Protein AF-H9F537-F1 (afdb_monomer_lite)

Sequence (121 aa):
NCMVAVGHGSDLRKVEGTHHVNVNPNFSIYYNVSRDPVVINKVFKDWKPGGVISCRNCGEIWGLQMIYKSVKLPALKVRSMLLETPQGRIQAKKWSRVPFSVPDFDFLQHCAQNLSDLSLD

pLDDT: mean 94.11, std 8.56, range [47.84, 98.62]

Secondary structure (DSSP, 8-state):
--------GGGEEEETTTEEEE--GGGGGGEEEEEEEPP-SS--SSEEEEEEEEETTT--EEEEEEEETTEEEEEE-GGG--EEETTEEE--SSGGGSSS--PBP-HHHHHHHHHHTTT--

Structure (mmCIF, N/CA/C/O backbone):
data_AF-H9F537-F1
#
_entry.id   AF-H9F537-F1
#
loop_
_atom_site.group_PDB
_atom_site.id
_atom_site.type_symbol
_atom_site.label_atom_id
_atom_site.label_alt_id
_atom_site.label_comp_id
_atom_site.label_asym_id
_atom_site.label_entity_id
_atom_site.label_seq_id
_atom_site.pdbx_PDB_ins_code
_atom_site.Cartn_x
_atom_site.Cartn_y
_atom_site.Cartn_z
_atom_site.occupancy
_atom_site.B_iso_or_equiv
_atom_site.auth_seq_id
_atom_site.auth_comp_id
_atom_site.auth_asym_id
_atom_site.auth_atom_id
_atom_site.pdbx_PDB_model_num
ATOM 1 N N . ASN A 1 1 ? -16.446 -4.198 1.255 1.00 79.50 1 ASN A N 1
ATOM 2 C CA . ASN A 1 1 ? -17.014 -5.546 1.068 1.00 79.50 1 ASN A CA 1
ATOM 3 C C . ASN A 1 1 ? -16.963 -6.389 2.338 1.00 79.50 1 ASN A C 1
ATOM 5 O O . ASN A 1 1 ? -17.924 -6.289 3.077 1.00 79.50 1 ASN A O 1
ATOM 9 N N . CYS A 1 2 ? -15.910 -7.139 2.689 1.00 95.69 2 CYS A N 1
ATOM 10 C CA . CYS A 1 2 ? -15.995 -8.061 3.847 1.00 95.69 2 CYS A CA 1
ATOM 11 C C . CYS A 1 2 ? -15.638 -7.488 5.233 1.00 95.69 2 CYS A C 1
ATOM 13 O O . CYS A 1 2 ? -15.789 -8.199 6.216 1.00 95.69 2 CYS A O 1
ATOM 15 N N . MET A 1 3 ? -15.136 -6.249 5.323 1.00 95.31 3 MET A N 1
ATOM 16 C CA . MET A 1 3 ? -14.808 -5.543 6.584 1.00 95.31 3 MET A CA 1
ATOM 17 C C . MET A 1 3 ? -13.824 -6.253 7.537 1.00 95.31 3 MET A C 1
ATOM 19 O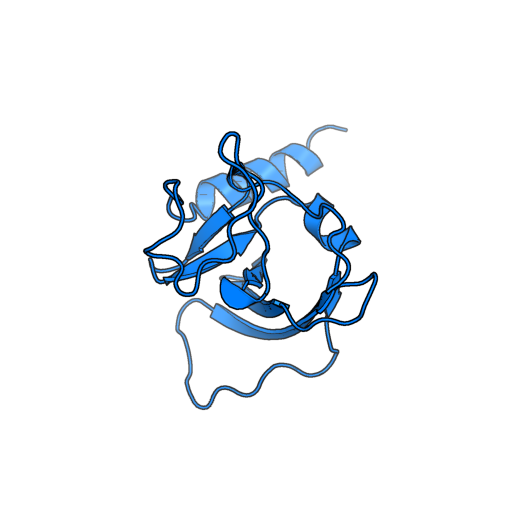 O . MET A 1 3 ? -13.642 -5.812 8.665 1.00 95.31 3 MET A O 1
ATOM 23 N N . VAL A 1 4 ? -13.157 -7.313 7.080 1.00 96.75 4 VAL A N 1
ATOM 24 C CA . VAL A 1 4 ? -12.066 -7.963 7.814 1.00 96.75 4 VAL A CA 1
ATOM 25 C C . VAL A 1 4 ? -10.906 -6.978 7.950 1.00 96.75 4 VAL A C 1
ATOM 27 O O . VAL A 1 4 ? -10.541 -6.317 6.974 1.00 96.75 4 VAL A O 1
ATOM 30 N N . ALA A 1 5 ? -10.333 -6.881 9.150 1.00 97.50 5 ALA A N 1
ATOM 31 C CA . ALA A 1 5 ? -9.130 -6.097 9.392 1.00 97.50 5 ALA A CA 1
ATOM 32 C C . ALA A 1 5 ? -7.930 -6.769 8.712 1.00 97.50 5 ALA A C 1
ATOM 34 O O . ALA A 1 5 ? -7.690 -7.959 8.899 1.00 97.50 5 ALA A O 1
ATOM 35 N N . VAL A 1 6 ? -7.200 -6.011 7.894 1.00 97.56 6 VAL A N 1
ATOM 36 C CA . VAL A 1 6 ? -6.128 -6.549 7.033 1.00 97.56 6 VAL A CA 1
ATOM 37 C C . VAL A 1 6 ? -4.774 -5.884 7.272 1.00 97.56 6 VAL A C 1
ATOM 39 O O . VAL A 1 6 ? -3.787 -6.289 6.677 1.00 97.56 6 VAL A O 1
ATOM 42 N N . GLY A 1 7 ? -4.701 -4.863 8.126 1.00 96.81 7 GLY A N 1
ATOM 43 C CA . GLY A 1 7 ? -3.454 -4.173 8.451 1.00 96.81 7 GLY A CA 1
ATOM 44 C C . GLY A 1 7 ? -3.690 -2.823 9.121 1.00 96.81 7 GLY A C 1
ATOM 45 O O . GLY A 1 7 ? -4.831 -2.457 9.411 1.00 96.81 7 GLY A O 1
ATOM 46 N N . HIS A 1 8 ? -2.608 -2.074 9.329 1.00 97.69 8 HIS A N 1
ATOM 47 C CA . HIS A 1 8 ? -2.636 -0.784 10.017 1.00 97.69 8 HIS A CA 1
ATOM 48 C C . HIS A 1 8 ? -2.247 0.375 9.095 1.00 97.69 8 HIS A C 1
ATOM 50 O O . HIS A 1 8 ? -1.457 0.226 8.165 1.00 97.69 8 HIS A O 1
ATOM 56 N N . GLY A 1 9 ? -2.763 1.575 9.385 1.00 97.12 9 GLY A N 1
ATOM 57 C CA . GLY A 1 9 ? -2.360 2.796 8.677 1.00 97.12 9 GLY A CA 1
ATOM 58 C C . GLY A 1 9 ? -0.871 3.131 8.845 1.00 97.12 9 GLY A C 1
ATOM 59 O O . GLY A 1 9 ? -0.273 3.711 7.944 1.00 97.12 9 GLY A O 1
ATOM 60 N N . SER A 1 10 ? -0.257 2.705 9.955 1.00 97.50 10 SER A N 1
ATOM 61 C CA . SER A 1 10 ? 1.182 2.835 10.236 1.00 97.50 10 SER A CA 1
ATOM 62 C C . SER A 1 10 ? 2.074 2.053 9.273 1.00 97.50 10 SER A C 1
ATOM 64 O O . SER A 1 10 ? 3.246 2.397 9.117 1.00 97.50 10 SER A O 1
ATOM 66 N N . ASP A 1 11 ? 1.525 1.039 8.603 1.00 97.94 11 ASP A N 1
ATOM 67 C CA . ASP A 1 11 ? 2.248 0.199 7.644 1.00 97.94 11 ASP A CA 1
ATOM 68 C C . ASP A 1 11 ? 2.255 0.815 6.239 1.00 97.94 11 ASP A C 1
ATOM 70 O O . ASP A 1 11 ? 2.876 0.285 5.317 1.00 97.94 11 ASP A O 1
ATOM 74 N N . LEU A 1 12 ? 1.548 1.933 6.044 1.00 98.19 12 LEU A N 1
ATOM 75 C CA . LEU A 1 12 ? 1.473 2.602 4.755 1.00 98.19 12 LEU A CA 1
ATOM 76 C C . LEU A 1 12 ? 2.692 3.492 4.518 1.00 98.19 12 LEU A C 1
ATOM 78 O O . LEU A 1 12 ? 3.149 4.217 5.404 1.00 98.19 12 LEU A O 1
ATOM 82 N N . ARG A 1 13 ? 3.187 3.481 3.283 1.00 98.31 13 ARG A N 1
ATOM 83 C CA . ARG A 1 13 ? 4.218 4.393 2.781 1.00 98.31 13 ARG A CA 1
ATOM 84 C C . ARG A 1 13 ? 3.818 4.951 1.421 1.00 98.31 13 ARG A C 1
ATOM 86 O O . ARG A 1 13 ? 3.025 4.337 0.707 1.00 98.31 13 ARG A O 1
ATOM 93 N N . LYS A 1 14 ? 4.372 6.105 1.049 1.00 97.94 14 LYS A N 1
ATOM 94 C CA . LYS A 1 14 ? 4.204 6.700 -0.285 1.00 97.94 14 LYS A CA 1
ATOM 95 C C . LYS A 1 14 ? 5.447 6.468 -1.134 1.00 97.94 14 LYS A C 1
ATOM 97 O O . LYS A 1 14 ? 6.528 6.934 -0.795 1.00 97.94 14 LYS A O 1
ATOM 102 N N . VAL A 1 15 ? 5.286 5.807 -2.272 1.00 96.81 15 VAL A N 1
ATOM 103 C CA . VAL A 1 15 ? 6.306 5.752 -3.325 1.00 96.81 15 VAL A CA 1
ATOM 104 C C . VAL A 1 15 ? 6.070 6.923 -4.280 1.00 96.81 15 VAL A C 1
ATOM 106 O O . VAL A 1 15 ? 4.937 7.151 -4.720 1.00 96.81 15 VAL A O 1
ATOM 109 N N . GLU A 1 16 ? 7.128 7.690 -4.562 1.00 91.62 16 GLU A N 1
ATOM 110 C CA . GLU A 1 16 ? 7.099 8.871 -5.449 1.00 91.62 16 GLU A CA 1
ATOM 111 C C . GLU A 1 16 ? 5.995 9.887 -5.068 1.00 91.62 16 GLU A C 1
ATOM 113 O O . GLU A 1 16 ? 5.327 10.474 -5.922 1.00 91.62 16 GLU A O 1
ATOM 118 N N . GLY A 1 17 ? 5.717 10.034 -3.765 1.00 89.69 17 GLY A N 1
ATOM 119 C CA . GLY A 1 17 ? 4.702 10.949 -3.222 1.00 89.69 17 GLY A CA 1
ATOM 120 C C . GLY A 1 17 ? 3.244 10.627 -3.591 1.00 89.69 17 GLY A C 1
ATOM 121 O O . GLY A 1 17 ? 2.333 11.320 -3.138 1.00 89.69 17 GLY A O 1
ATOM 122 N N . THR A 1 18 ? 2.998 9.577 -4.381 1.00 90.94 18 THR A N 1
ATOM 123 C CA . THR A 1 18 ? 1.696 9.332 -5.023 1.00 90.94 18 THR A CA 1
ATOM 124 C C . THR A 1 18 ? 1.140 7.949 -4.696 1.00 90.94 18 THR A C 1
ATOM 126 O O . THR A 1 18 ? -0.031 7.804 -4.324 1.00 90.94 18 THR A O 1
ATOM 129 N N . HIS A 1 19 ? 1.965 6.912 -4.824 1.00 96.12 19 HIS A N 1
ATOM 130 C CA . HIS A 1 19 ? 1.523 5.528 -4.713 1.00 96.12 19 HIS A CA 1
ATOM 131 C C . HIS A 1 19 ? 1.557 5.078 -3.258 1.00 96.12 19 HIS A C 1
ATOM 133 O O . HIS A 1 19 ? 2.621 4.986 -2.660 1.00 96.12 19 HIS A O 1
ATOM 139 N N . HIS A 1 20 ? 0.390 4.799 -2.684 1.00 98.38 20 HIS A N 1
ATOM 140 C CA . HIS A 1 20 ? 0.291 4.342 -1.302 1.00 98.38 20 HIS A CA 1
ATOM 141 C C . HIS A 1 20 ? 0.406 2.824 -1.267 1.00 98.38 20 HIS A C 1
ATOM 143 O O . HIS A 1 20 ? -0.434 2.123 -1.838 1.00 98.38 20 HIS A O 1
ATOM 149 N N . VAL A 1 21 ? 1.456 2.336 -0.620 1.00 98.38 21 VAL A N 1
ATOM 150 C CA . VAL A 1 21 ? 1.796 0.917 -0.520 1.00 98.38 21 VAL A CA 1
ATOM 151 C C . VAL A 1 21 ? 1.790 0.471 0.934 1.00 98.38 21 VAL A C 1
ATOM 153 O O . VAL A 1 21 ? 2.078 1.278 1.814 1.00 98.38 21 VAL A O 1
ATOM 156 N N . ASN A 1 22 ? 1.481 -0.798 1.196 1.00 98.25 22 ASN A N 1
ATOM 157 C CA . ASN A 1 22 ? 1.688 -1.400 2.515 1.00 98.25 22 ASN A CA 1
ATOM 158 C C . ASN A 1 22 ? 3.051 -2.115 2.546 1.00 98.25 22 ASN A C 1
ATOM 160 O O . ASN A 1 22 ? 3.330 -2.910 1.652 1.00 98.25 22 ASN A O 1
ATOM 164 N N . VAL A 1 23 ? 3.900 -1.818 3.535 1.00 97.25 23 VAL A N 1
ATOM 165 C CA . VAL A 1 23 ? 5.268 -2.370 3.638 1.00 97.25 23 VAL A CA 1
ATOM 166 C C . VAL A 1 23 ? 5.413 -3.481 4.679 1.00 97.25 23 VAL A C 1
ATOM 168 O O . VAL A 1 23 ? 6.512 -3.996 4.862 1.00 97.25 23 VAL A O 1
ATOM 171 N N . ASN A 1 24 ? 4.330 -3.855 5.361 1.00 95.94 24 ASN A N 1
ATOM 172 C CA . ASN A 1 24 ? 4.333 -4.940 6.332 1.00 95.94 24 ASN A CA 1
ATOM 173 C C . ASN A 1 24 ? 4.500 -6.290 5.601 1.00 95.94 24 ASN A C 1
ATOM 175 O O . ASN A 1 24 ? 3.657 -6.626 4.760 1.00 95.94 24 ASN A O 1
ATOM 179 N N . PRO A 1 25 ? 5.539 -7.089 5.909 1.00 92.50 25 PRO A N 1
ATOM 180 C CA . PRO A 1 25 ? 5.802 -8.354 5.214 1.00 92.50 25 PRO A CA 1
ATOM 181 C C . PRO A 1 25 ? 4.645 -9.359 5.359 1.00 92.50 25 PRO A C 1
ATOM 183 O O . PRO A 1 25 ? 4.319 -10.097 4.420 1.00 92.50 25 PRO A O 1
ATOM 186 N N . ASN A 1 26 ? 3.936 -9.315 6.490 1.00 95.38 26 ASN A N 1
ATOM 187 C CA . ASN A 1 26 ? 2.795 -10.186 6.765 1.00 95.38 26 ASN A CA 1
ATOM 188 C C . ASN A 1 26 ? 1.530 -9.776 6.006 1.00 95.38 26 ASN A C 1
ATOM 190 O O . ASN A 1 26 ? 0.581 -10.552 5.944 1.00 95.38 26 ASN A O 1
ATOM 194 N N . PHE A 1 27 ? 1.493 -8.599 5.371 1.00 97.69 27 PHE A N 1
ATOM 195 C CA . PHE A 1 27 ? 0.314 -8.150 4.624 1.00 97.69 27 PHE A CA 1
ATOM 196 C C . PHE A 1 27 ? -0.038 -9.093 3.457 1.00 97.69 27 PHE A C 1
ATOM 198 O O . PHE A 1 27 ? -1.196 -9.186 3.047 1.00 97.69 27 PHE A O 1
ATOM 205 N N . SER A 1 28 ? 0.952 -9.837 2.948 1.00 96.88 28 SER A N 1
ATOM 206 C CA . SER A 1 28 ? 0.810 -10.830 1.873 1.00 96.88 28 SER A CA 1
ATOM 207 C C . SER A 1 28 ? -0.221 -11.930 2.148 1.00 96.88 28 SER A C 1
ATOM 209 O O . SER A 1 28 ? -0.798 -12.471 1.204 1.00 96.88 28 SER A O 1
ATOM 211 N N . ILE A 1 29 ? -0.531 -12.227 3.413 1.00 97.88 29 ILE A N 1
ATOM 212 C CA . ILE A 1 29 ? -1.521 -13.255 3.761 1.00 97.88 29 ILE A CA 1
ATOM 213 C C . ILE A 1 29 ? -2.964 -12.821 3.458 1.00 97.88 29 ILE A C 1
ATOM 215 O O . ILE A 1 29 ? -3.838 -13.679 3.326 1.00 97.88 29 ILE A O 1
ATOM 219 N N . TYR A 1 30 ? -3.217 -11.513 3.324 1.00 98.38 30 TYR A N 1
ATOM 220 C CA . TYR A 1 30 ? -4.560 -10.942 3.179 1.00 98.38 30 TYR A CA 1
ATOM 221 C C . TYR A 1 30 ? -5.004 -10.725 1.732 1.00 98.38 30 TYR A C 1
ATOM 223 O O . TYR A 1 30 ? -6.169 -10.384 1.497 1.00 98.38 30 TYR A O 1
ATOM 231 N N . TYR A 1 31 ? -4.117 -10.917 0.755 1.00 98.56 31 TYR A N 1
ATOM 232 C CA . TYR A 1 31 ? -4.436 -10.672 -0.646 1.00 98.56 31 TYR A CA 1
ATOM 233 C C . TYR A 1 31 ? -3.959 -11.772 -1.592 1.00 98.56 31 TYR A C 1
ATOM 235 O O . TYR A 1 31 ? -3.055 -12.553 -1.302 1.00 98.56 31 TYR A O 1
ATOM 243 N N . ASN A 1 32 ? -4.594 -11.812 -2.758 1.00 98.50 32 ASN A N 1
ATOM 244 C CA . ASN A 1 32 ? -4.158 -12.579 -3.914 1.00 98.50 32 ASN A CA 1
ATOM 245 C C . ASN A 1 32 ? -3.632 -11.622 -4.991 1.00 98.50 32 ASN A C 1
ATOM 247 O O . ASN A 1 32 ? -4.068 -10.469 -5.069 1.00 98.50 32 ASN A O 1
ATOM 251 N N . VAL A 1 33 ? -2.719 -12.111 -5.832 1.00 98.50 33 VAL A N 1
ATOM 252 C CA . VAL A 1 33 ? -2.164 -11.376 -6.981 1.00 98.50 33 VAL A CA 1
ATOM 253 C C . VAL A 1 33 ? -2.493 -12.144 -8.256 1.00 98.50 33 VAL A C 1
ATOM 255 O O . VAL A 1 33 ? -2.257 -13.352 -8.310 1.00 98.50 33 VAL A O 1
ATOM 258 N N . SER A 1 34 ? -3.029 -11.474 -9.279 1.00 98.25 34 SER A N 1
ATOM 259 C CA . SER A 1 34 ? -3.208 -12.104 -10.594 1.00 98.25 34 SER A CA 1
ATOM 260 C C . SER A 1 34 ? -1.860 -12.480 -11.214 1.00 98.25 34 SER A C 1
ATOM 262 O O . SER A 1 34 ? -0.848 -11.824 -10.973 1.00 98.25 34 SER A O 1
ATOM 264 N N . ARG A 1 35 ? -1.844 -13.532 -12.040 1.00 96.19 35 ARG A N 1
ATOM 265 C CA . ARG A 1 35 ? -0.629 -13.944 -12.763 1.00 96.19 35 ARG A CA 1
ATOM 266 C C . ARG A 1 35 ? -0.216 -12.900 -13.795 1.00 96.19 35 ARG A C 1
ATOM 268 O O . ARG A 1 35 ? 0.962 -12.566 -13.887 1.00 96.19 35 ARG A O 1
ATOM 275 N N . ASP A 1 36 ? -1.195 -12.370 -14.519 1.00 96.56 36 ASP A N 1
ATOM 276 C CA . ASP A 1 36 ? -0.950 -11.398 -15.575 1.00 96.56 36 ASP A CA 1
ATOM 277 C C . ASP A 1 36 ? -0.691 -10.005 -14.987 1.00 96.56 36 ASP A C 1
ATOM 279 O O . ASP A 1 36 ? -1.482 -9.542 -14.149 1.00 96.56 36 ASP A O 1
ATOM 283 N N . PRO A 1 37 ? 0.395 -9.327 -15.405 1.00 95.75 37 PRO A N 1
ATOM 284 C CA . PRO A 1 37 ? 0.655 -7.948 -15.028 1.00 95.75 37 PRO A CA 1
ATOM 285 C C . PRO A 1 37 ? -0.409 -6.990 -15.566 1.00 95.75 37 PRO A C 1
ATOM 287 O O . PRO A 1 37 ? -0.917 -7.150 -16.675 1.00 95.75 37 PRO A O 1
ATOM 290 N N . VAL A 1 38 ? -0.701 -5.937 -14.805 1.00 96.19 38 VAL A N 1
ATOM 291 C CA . VAL A 1 38 ? -1.555 -4.843 -15.272 1.00 96.19 38 VAL A CA 1
ATOM 292 C C . VAL A 1 38 ? -0.861 -4.113 -16.420 1.00 96.19 38 VAL A C 1
ATOM 294 O O . VAL A 1 38 ? 0.259 -3.625 -16.273 1.00 96.19 38 VAL A O 1
ATOM 297 N N . VAL A 1 39 ? -1.547 -3.990 -17.554 1.00 95.19 39 VAL A N 1
ATOM 298 C CA . VAL A 1 39 ? -1.039 -3.238 -18.704 1.00 95.19 39 VAL A CA 1
ATOM 299 C C . VAL A 1 39 ? -1.150 -1.743 -18.419 1.00 95.19 39 VAL A C 1
ATOM 301 O O . VAL A 1 39 ? -2.240 -1.210 -18.208 1.00 95.19 39 VAL A O 1
ATOM 304 N N . ILE A 1 40 ? -0.009 -1.059 -18.427 1.00 93.62 40 ILE A N 1
ATOM 305 C CA . ILE A 1 40 ? 0.074 0.399 -18.381 1.00 93.62 40 ILE A CA 1
ATOM 306 C C . ILE A 1 40 ? 0.914 0.827 -19.580 1.00 93.62 40 ILE A C 1
ATOM 308 O O . ILE A 1 40 ? 2.076 0.443 -19.685 1.00 93.62 40 ILE A O 1
ATOM 312 N N . ASN A 1 41 ? 0.343 1.644 -20.468 1.00 93.31 41 ASN A N 1
ATOM 313 C CA . ASN A 1 41 ? 1.016 2.155 -21.670 1.00 93.31 41 ASN A CA 1
ATOM 314 C C . ASN A 1 41 ? 2.001 3.287 -21.322 1.00 93.31 41 ASN A C 1
ATOM 316 O O . ASN A 1 41 ? 1.903 4.402 -21.831 1.00 93.31 41 ASN A O 1
ATOM 320 N N . LYS A 1 42 ? 2.907 3.019 -20.379 1.00 93.00 42 LYS A N 1
ATOM 321 C CA . LYS A 1 42 ? 3.954 3.923 -19.906 1.00 93.00 42 LYS A CA 1
ATOM 322 C C . LYS A 1 42 ? 5.078 3.109 -19.271 1.00 93.00 42 LYS A C 1
ATOM 324 O O . LYS A 1 42 ? 4.821 2.201 -18.486 1.00 93.00 42 LYS A O 1
ATOM 329 N N . VAL A 1 43 ? 6.317 3.481 -19.573 1.00 90.69 43 VAL A N 1
ATOM 330 C CA . VAL A 1 43 ? 7.502 2.959 -18.883 1.00 90.69 43 VAL A CA 1
ATOM 331 C C . VAL A 1 43 ? 7.800 3.856 -17.687 1.00 90.69 43 VAL A C 1
ATOM 333 O O . VAL A 1 43 ? 7.846 5.081 -17.824 1.00 90.69 43 VAL A O 1
ATOM 336 N N . PHE A 1 44 ? 7.994 3.254 -16.516 1.00 93.25 44 PHE A N 1
ATOM 337 C CA . PHE A 1 44 ? 8.452 3.956 -15.321 1.00 93.25 44 PHE A CA 1
ATOM 338 C C . PHE A 1 44 ? 9.917 3.598 -15.069 1.00 93.25 44 PHE A C 1
ATOM 340 O O . PHE A 1 44 ? 10.343 2.477 -15.339 1.00 93.25 44 PHE A O 1
ATOM 347 N N . LYS A 1 45 ? 10.700 4.569 -14.592 1.00 92.00 45 LYS A N 1
ATOM 348 C CA . LYS A 1 45 ? 12.150 4.414 -14.417 1.00 92.00 45 LYS A CA 1
ATOM 349 C C . LYS A 1 45 ? 12.486 3.419 -13.307 1.00 92.00 45 LYS A C 1
ATOM 351 O O . LYS A 1 45 ? 13.319 2.542 -13.500 1.00 92.00 45 LYS A O 1
ATOM 356 N N . ASP A 1 46 ? 11.833 3.573 -12.159 1.00 93.56 46 ASP A N 1
ATOM 357 C CA . ASP A 1 46 ? 12.192 2.861 -10.931 1.00 93.56 46 ASP A CA 1
ATOM 358 C C . ASP A 1 46 ? 11.242 1.697 -10.600 1.00 93.56 46 ASP A C 1
ATOM 360 O O . ASP A 1 46 ? 11.518 0.915 -9.685 1.00 93.56 46 ASP A O 1
ATOM 364 N N . TRP A 1 47 ? 10.143 1.534 -11.349 1.00 96.06 47 TRP A N 1
ATOM 365 C CA . TRP A 1 47 ? 9.183 0.457 -11.109 1.00 96.06 47 TRP A CA 1
ATOM 366 C C . TRP A 1 47 ? 8.467 -0.061 -12.357 1.00 96.06 47 TRP A C 1
ATOM 368 O O . TRP A 1 47 ? 8.517 0.523 -13.432 1.00 96.06 47 TRP A O 1
ATOM 378 N N . LYS A 1 48 ? 7.775 -1.191 -12.213 1.00 96.81 48 LYS A N 1
ATOM 379 C CA . LYS A 1 48 ? 6.869 -1.738 -13.233 1.00 96.81 48 LYS A CA 1
ATOM 380 C C . LYS A 1 48 ? 5.613 -2.336 -12.594 1.00 96.81 48 LYS A C 1
ATOM 382 O O . LYS A 1 48 ? 5.676 -2.757 -11.432 1.00 96.81 48 LYS A O 1
ATOM 387 N N . PRO A 1 49 ? 4.473 -2.380 -13.304 1.00 97.50 49 PRO A N 1
ATOM 388 C CA . PRO A 1 49 ? 3.280 -3.036 -12.791 1.00 97.50 49 PRO A CA 1
ATOM 389 C C . PRO A 1 49 ? 3.480 -4.557 -12.721 1.00 97.50 49 PRO A C 1
ATOM 391 O O . PRO A 1 49 ? 4.028 -5.177 -13.630 1.00 97.50 49 PRO A O 1
ATOM 394 N N . GLY A 1 50 ? 3.032 -5.147 -11.620 1.00 97.75 50 GLY A N 1
ATOM 395 C CA . GLY A 1 50 ? 2.742 -6.569 -11.468 1.00 97.75 50 GLY A CA 1
ATOM 396 C C . GLY A 1 50 ? 1.239 -6.822 -11.602 1.00 97.75 50 GLY A C 1
ATOM 397 O O . GLY A 1 50 ? 0.524 -6.040 -12.231 1.00 97.75 50 GLY A O 1
ATOM 398 N N . GLY A 1 51 ? 0.753 -7.917 -11.018 1.00 98.31 51 GLY A N 1
ATOM 399 C CA . GLY A 1 51 ? -0.655 -8.306 -11.114 1.00 98.31 51 GLY A CA 1
ATOM 400 C C . GLY A 1 51 ? -1.620 -7.444 -10.297 1.00 98.31 51 GLY A C 1
ATOM 401 O O . GLY A 1 51 ? -1.228 -6.673 -9.418 1.00 98.31 51 GLY A O 1
ATOM 402 N N . VAL A 1 52 ? -2.911 -7.599 -10.576 1.00 98.62 52 VAL A N 1
ATOM 403 C CA . VAL A 1 52 ? -4.015 -7.023 -9.801 1.00 98.62 52 VAL A CA 1
ATOM 404 C C . VAL A 1 52 ? -4.013 -7.622 -8.400 1.00 98.62 52 VAL A C 1
ATOM 406 O O . VAL A 1 52 ? -3.906 -8.837 -8.242 1.00 98.62 52 VAL A O 1
ATOM 409 N N . ILE A 1 53 ? -4.174 -6.771 -7.388 1.00 98.44 53 ILE A N 1
ATOM 410 C CA . ILE A 1 53 ? -4.312 -7.186 -5.991 1.00 98.44 53 ILE A CA 1
ATOM 411 C C . ILE A 1 53 ? -5.784 -7.222 -5.619 1.00 98.44 53 ILE A C 1
ATOM 413 O O . ILE A 1 53 ? -6.507 -6.243 -5.830 1.00 98.44 53 ILE A O 1
ATOM 417 N N . SER A 1 54 ? -6.207 -8.332 -5.024 1.00 98.56 54 SER A N 1
ATOM 418 C CA . SER A 1 54 ? -7.572 -8.536 -4.541 1.00 98.56 54 SER A CA 1
ATOM 419 C C . SER A 1 54 ? -7.591 -9.116 -3.132 1.00 98.56 54 SER A C 1
ATOM 421 O O . SER A 1 54 ? -6.696 -9.868 -2.749 1.00 98.56 54 SER A O 1
ATOM 423 N N . CYS A 1 55 ? -8.618 -8.773 -2.358 1.00 98.50 55 CYS A N 1
ATOM 424 C CA . CYS A 1 55 ? -8.858 -9.333 -1.036 1.00 98.50 55 CYS A CA 1
ATOM 425 C C . CYS A 1 55 ? -8.913 -10.859 -1.109 1.00 98.50 55 CYS A C 1
ATOM 427 O O . CYS A 1 55 ? -9.744 -11.408 -1.832 1.00 98.50 55 CYS A O 1
ATOM 429 N N . ARG A 1 56 ? -8.106 -11.554 -0.304 1.00 98.38 56 ARG A N 1
ATOM 430 C CA . ARG A 1 56 ? -8.144 -13.020 -0.256 1.00 98.38 56 ARG A CA 1
ATOM 431 C C . ARG A 1 56 ? -9.485 -13.557 0.254 1.00 98.38 56 ARG A C 1
ATOM 433 O O . ARG A 1 56 ? -9.903 -14.623 -0.174 1.00 98.38 56 ARG A O 1
ATOM 440 N N . ASN A 1 57 ? -10.166 -12.812 1.127 1.00 98.00 57 ASN A N 1
ATOM 441 C CA . ASN A 1 57 ? -11.414 -13.255 1.748 1.00 98.00 57 ASN A CA 1
ATOM 442 C C . ASN A 1 57 ? -12.652 -13.091 0.846 1.00 98.00 57 ASN A C 1
ATOM 444 O O . ASN A 1 57 ? -13.550 -13.920 0.887 1.00 98.00 57 ASN A O 1
ATOM 448 N N . CYS A 1 58 ? -12.735 -12.016 0.053 1.00 97.75 58 CYS A N 1
ATOM 449 C CA . CYS A 1 58 ? -13.946 -11.711 -0.731 1.00 97.75 58 CYS A CA 1
ATOM 450 C C . CYS A 1 58 ? -13.704 -11.345 -2.200 1.00 97.75 58 CYS A C 1
ATOM 452 O O . CYS A 1 58 ? -14.656 -11.033 -2.907 1.00 97.75 58 CYS A O 1
ATOM 454 N N . GLY A 1 59 ? -12.454 -11.331 -2.663 1.00 98.00 59 GLY A N 1
ATOM 455 C CA . GLY A 1 59 ? -12.111 -11.019 -4.052 1.00 98.00 59 GLY A CA 1
ATOM 456 C C . GLY A 1 59 ? -12.166 -9.535 -4.431 1.00 98.00 59 GLY A C 1
ATOM 457 O O . GLY A 1 59 ? -11.834 -9.199 -5.564 1.00 98.00 59 GLY A O 1
ATOM 458 N N . GLU A 1 60 ? -12.535 -8.632 -3.515 1.00 98.12 60 GLU A N 1
ATOM 459 C CA . GLU A 1 60 ? -12.571 -7.186 -3.785 1.00 98.12 60 GLU A CA 1
ATOM 460 C C . GLU A 1 60 ? -11.228 -6.682 -4.328 1.00 98.12 60 GLU A C 1
ATOM 462 O O . GLU A 1 60 ? -10.190 -6.892 -3.701 1.00 98.12 60 GLU A O 1
ATOM 467 N N . ILE A 1 61 ? -11.240 -5.975 -5.459 1.00 98.38 61 ILE A N 1
ATOM 468 C CA . ILE A 1 61 ? -10.017 -5.442 -6.065 1.00 98.38 61 ILE A CA 1
ATOM 469 C C . ILE A 1 61 ? -9.520 -4.244 -5.255 1.00 98.38 61 ILE A C 1
ATOM 471 O O . ILE A 1 61 ? -10.168 -3.201 -5.176 1.00 98.38 61 ILE A O 1
ATOM 475 N N . TRP A 1 62 ? -8.311 -4.360 -4.715 1.00 98.31 62 TRP A N 1
ATOM 476 C CA . TRP A 1 62 ? -7.689 -3.306 -3.918 1.00 98.31 62 TRP A CA 1
ATOM 477 C C . TRP A 1 62 ? -6.761 -2.410 -4.723 1.00 98.31 62 TRP A C 1
ATOM 479 O O . TRP A 1 62 ? -6.614 -1.227 -4.419 1.00 98.31 62 TRP A O 1
ATOM 489 N N . GLY A 1 63 ? -6.145 -2.938 -5.776 1.00 98.00 63 GLY A N 1
ATOM 490 C CA . GLY A 1 63 ? -5.169 -2.189 -6.552 1.00 98.00 63 GLY A CA 1
ATOM 491 C C . GLY A 1 63 ? -4.296 -3.097 -7.394 1.00 98.00 63 GLY A C 1
ATOM 492 O O . GLY A 1 63 ? -4.806 -3.984 -8.076 1.00 98.00 63 GLY A O 1
ATOM 493 N N . LEU A 1 64 ? -2.991 -2.852 -7.371 1.00 98.00 64 LEU A N 1
ATOM 494 C CA . LEU A 1 64 ? -2.014 -3.602 -8.154 1.00 98.00 64 LEU A CA 1
ATOM 495 C C . LEU A 1 64 ? -0.720 -3.785 -7.370 1.00 98.00 64 LEU A C 1
ATOM 497 O O . LEU A 1 64 ? -0.395 -2.996 -6.486 1.00 98.00 64 LEU A O 1
ATOM 501 N N . GLN A 1 65 ? 0.032 -4.820 -7.712 1.00 98.31 65 GLN A N 1
ATOM 502 C CA . GLN A 1 65 ? 1.386 -5.000 -7.223 1.00 98.31 65 GLN A CA 1
ATOM 503 C C . GLN A 1 65 ? 2.307 -4.043 -7.979 1.00 98.31 65 GLN A C 1
ATOM 505 O O . GLN A 1 65 ? 2.372 -4.071 -9.202 1.00 98.31 65 GLN A O 1
ATOM 510 N N . MET A 1 66 ? 3.016 -3.185 -7.260 1.00 97.94 66 MET A N 1
ATOM 511 C CA . MET A 1 66 ? 4.092 -2.358 -7.790 1.00 97.94 66 MET A CA 1
ATOM 512 C C . MET A 1 66 ? 5.409 -3.101 -7.572 1.00 97.94 66 MET A C 1
ATOM 514 O O . MET A 1 66 ? 5.700 -3.524 -6.460 1.00 97.94 66 MET A O 1
ATOM 518 N N . ILE A 1 67 ? 6.212 -3.267 -8.618 1.00 97.19 67 ILE A N 1
ATOM 519 C CA . ILE A 1 67 ? 7.554 -3.847 -8.505 1.00 97.19 67 ILE A CA 1
ATOM 520 C C . ILE A 1 67 ? 8.549 -2.689 -8.577 1.00 97.19 67 ILE A C 1
ATOM 522 O O . ILE A 1 67 ? 8.908 -2.277 -9.676 1.00 97.19 67 ILE A O 1
ATOM 526 N N . TYR A 1 68 ? 8.945 -2.141 -7.427 1.00 96.94 68 TYR A N 1
ATOM 527 C CA . TYR A 1 68 ? 9.845 -0.989 -7.299 1.00 96.94 68 TYR A CA 1
ATOM 528 C C . TYR A 1 68 ? 11.259 -1.468 -6.970 1.00 96.94 68 TYR A C 1
ATOM 530 O O . TYR A 1 68 ? 11.470 -2.061 -5.916 1.00 96.94 68 TYR A O 1
ATOM 538 N N . LYS A 1 69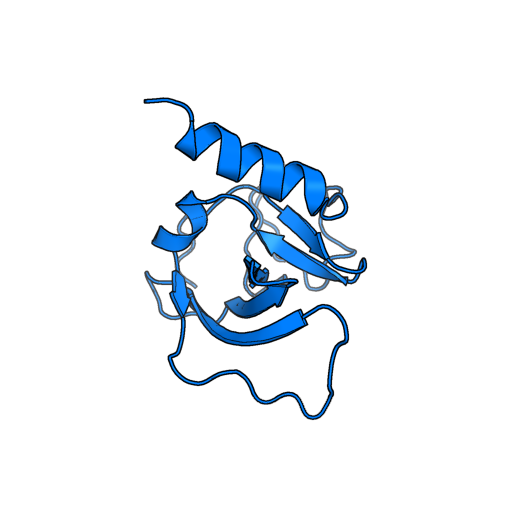 ? 12.223 -1.256 -7.876 1.00 94.38 69 LYS A N 1
ATOM 539 C CA . LYS A 1 69 ? 13.620 -1.719 -7.720 1.00 94.38 69 LYS A CA 1
ATOM 540 C C . LYS A 1 69 ? 13.725 -3.175 -7.225 1.00 94.38 69 LYS A C 1
ATOM 542 O O . LYS A 1 69 ? 14.426 -3.473 -6.266 1.00 94.38 69 LYS A O 1
ATOM 547 N N . SER A 1 70 ? 12.973 -4.070 -7.870 1.00 91.94 70 SER A N 1
ATOM 548 C CA . SER A 1 70 ? 12.844 -5.506 -7.543 1.00 91.94 70 SER A CA 1
ATOM 549 C C . SER A 1 70 ? 12.076 -5.857 -6.259 1.00 91.94 70 SER A C 1
ATOM 551 O O . SER A 1 70 ? 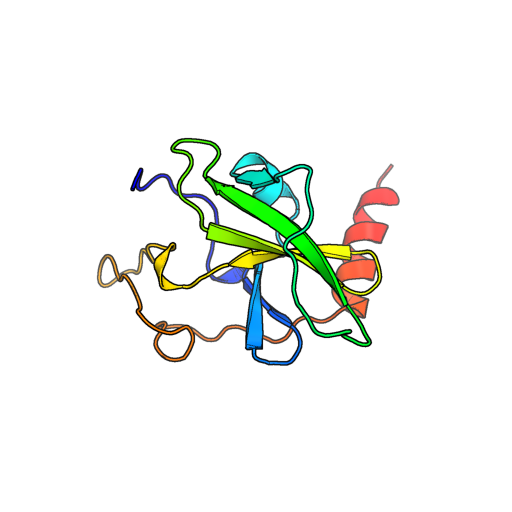11.796 -7.034 -6.037 1.00 91.94 70 SER A O 1
ATOM 553 N N . VAL A 1 71 ? 11.638 -4.877 -5.467 1.00 94.75 71 VAL A N 1
ATOM 554 C CA . VAL A 1 71 ? 10.772 -5.089 -4.299 1.00 94.75 71 VAL A CA 1
ATOM 555 C C . VAL A 1 71 ? 9.306 -5.075 -4.727 1.00 94.75 71 VAL A C 1
ATOM 557 O O . VAL A 1 71 ? 8.856 -4.178 -5.442 1.00 94.75 71 VAL A O 1
ATOM 560 N N . LYS A 1 72 ? 8.541 -6.079 -4.291 1.00 96.44 72 LYS A N 1
ATOM 561 C CA . LYS A 1 72 ? 7.104 -6.198 -4.572 1.00 96.44 72 LYS A CA 1
ATOM 562 C C . LYS A 1 72 ? 6.305 -5.496 -3.478 1.00 96.44 72 LYS A C 1
ATOM 564 O O . LYS A 1 72 ? 6.227 -5.986 -2.359 1.00 96.44 72 LYS A O 1
ATOM 569 N N . LEU A 1 73 ? 5.676 -4.383 -3.828 1.00 97.81 73 LEU A N 1
ATOM 570 C CA . LEU A 1 73 ? 4.906 -3.541 -2.924 1.00 97.81 73 LEU A CA 1
ATOM 571 C C . LEU A 1 73 ? 3.423 -3.536 -3.331 1.00 97.81 73 LEU A C 1
ATOM 573 O O . LEU A 1 73 ? 3.097 -3.216 -4.476 1.00 97.81 73 LEU A O 1
ATOM 577 N N . PRO A 1 74 ? 2.492 -3.882 -2.433 1.00 98.19 74 PRO A N 1
ATOM 578 C CA . PRO A 1 74 ? 1.066 -3.831 -2.717 1.00 98.19 74 PRO A CA 1
ATOM 579 C C . PRO A 1 74 ? 0.563 -2.382 -2.733 1.00 98.19 74 PRO A C 1
ATOM 581 O O . PRO A 1 74 ? 0.417 -1.769 -1.678 1.00 98.19 74 PRO A O 1
ATOM 584 N N . ALA A 1 75 ? 0.279 -1.831 -3.919 1.00 98.19 75 ALA A N 1
ATOM 585 C CA . ALA A 1 75 ? -0.244 -0.475 -4.081 1.00 98.19 75 ALA A CA 1
ATOM 586 C C . ALA A 1 75 ? -1.776 -0.460 -3.988 1.00 98.19 75 ALA A C 1
ATOM 588 O O . ALA A 1 75 ? -2.472 -1.103 -4.780 1.00 98.19 75 ALA A O 1
ATOM 589 N N . LEU A 1 76 ? -2.305 0.302 -3.030 1.00 98.31 76 LEU A N 1
ATOM 590 C CA . LEU A 1 76 ? -3.707 0.261 -2.621 1.00 98.31 76 LEU A CA 1
ATOM 591 C C . LEU A 1 76 ? -4.481 1.498 -3.094 1.00 98.31 76 LEU A C 1
ATOM 593 O O . LEU A 1 76 ? -4.042 2.647 -2.981 1.00 98.31 76 LEU A O 1
ATOM 597 N N . LYS A 1 77 ? -5.702 1.277 -3.581 1.00 97.50 77 LYS A N 1
ATOM 598 C CA . LYS A 1 77 ? -6.676 2.336 -3.854 1.00 97.50 77 LYS A CA 1
ATOM 599 C C . LYS A 1 77 ? -7.403 2.670 -2.559 1.00 97.50 77 LYS A C 1
ATOM 601 O O . LYS A 1 77 ? -8.114 1.827 -2.022 1.00 97.50 77 LYS A O 1
ATOM 606 N N . VAL A 1 78 ? -7.345 3.926 -2.122 1.00 97.25 78 VAL A N 1
ATOM 607 C CA . VAL A 1 78 ? -8.039 4.389 -0.903 1.00 97.25 78 VAL A CA 1
ATOM 608 C C . VAL A 1 78 ? -9.522 3.999 -0.848 1.00 97.25 78 VAL A C 1
ATOM 610 O O . VAL A 1 78 ? -10.018 3.618 0.200 1.00 97.25 78 VAL A O 1
ATOM 613 N N . ARG A 1 79 ? -10.226 4.016 -1.990 1.00 96.75 79 ARG A N 1
ATOM 614 C CA . ARG A 1 79 ? -11.665 3.702 -2.063 1.00 96.75 79 ARG A CA 1
ATOM 615 C C . ARG A 1 79 ? -11.995 2.246 -1.738 1.00 96.75 79 ARG A C 1
ATOM 617 O O . ARG A 1 79 ? -13.140 1.963 -1.399 1.00 96.75 79 ARG A O 1
ATOM 624 N N . SER A 1 80 ? -11.013 1.359 -1.880 1.00 96.56 80 SER A N 1
ATOM 625 C CA . SER A 1 80 ? -11.135 -0.063 -1.553 1.00 96.56 80 SER A CA 1
ATOM 626 C C . SER A 1 80 ? -10.850 -0.356 -0.076 1.00 96.56 80 SER A C 1
ATOM 628 O O . SER A 1 80 ? -11.098 -1.467 0.384 1.00 96.56 80 SER A O 1
ATOM 630 N N . MET A 1 81 ? -10.352 0.640 0.664 1.00 96.62 81 MET A N 1
ATOM 631 C CA . MET A 1 81 ? -9.989 0.529 2.071 1.00 96.62 81 MET A CA 1
ATOM 632 C C . MET A 1 81 ? -11.064 1.169 2.950 1.00 96.62 81 MET A C 1
ATOM 634 O O . MET A 1 81 ? -11.592 2.239 2.639 1.00 96.62 81 MET A O 1
ATOM 638 N N . LEU A 1 82 ? -11.356 0.51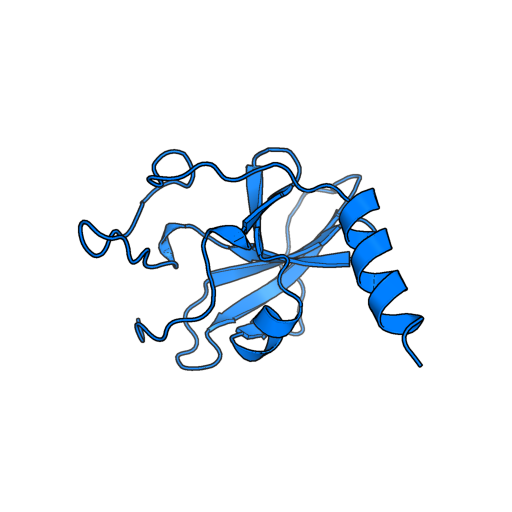7 4.072 1.00 97.56 82 LEU A N 1
ATOM 639 C CA . LEU A 1 82 ? -12.154 1.075 5.155 1.00 97.56 82 LEU A CA 1
ATOM 640 C C . LEU A 1 82 ? -11.206 1.416 6.302 1.00 97.56 82 LEU A C 1
ATOM 642 O O . LEU A 1 82 ? -10.473 0.548 6.765 1.00 97.56 82 LEU A O 1
ATOM 646 N N . LEU A 1 83 ? -11.196 2.675 6.728 1.00 97.31 83 LEU A N 1
ATOM 647 C CA . LEU A 1 83 ? -10.344 3.144 7.814 1.00 97.31 83 LEU A CA 1
ATOM 648 C C . LEU A 1 83 ? -11.144 3.101 9.110 1.00 97.31 83 LEU A C 1
ATOM 650 O O . LEU A 1 83 ? -12.182 3.750 9.206 1.00 97.31 83 LEU A O 1
ATOM 654 N N . GLU A 1 84 ? -10.670 2.351 10.094 1.00 97.50 84 GLU A N 1
ATOM 655 C CA . GLU A 1 84 ? -11.231 2.358 11.443 1.00 97.50 84 GLU A CA 1
ATOM 656 C C . GLU A 1 84 ? -10.408 3.315 12.308 1.00 97.50 84 GLU A C 1
ATOM 658 O O . GLU A 1 84 ? -9.198 3.144 12.456 1.00 97.50 84 GLU A O 1
ATOM 663 N N . THR A 1 85 ? -11.046 4.373 12.812 1.00 96.25 85 THR A N 1
ATOM 664 C CA . THR A 1 85 ? -10.416 5.386 13.669 1.00 96.25 85 THR A CA 1
ATOM 665 C C . THR A 1 85 ? -11.145 5.466 15.011 1.00 96.25 85 THR A C 1
ATOM 667 O O . THR A 1 85 ? -12.273 4.978 15.128 1.00 96.25 85 THR A O 1
ATOM 670 N N . PRO A 1 86 ? -10.565 6.129 16.030 1.00 96.88 86 PRO A N 1
ATOM 671 C CA . PRO A 1 86 ? -11.263 6.360 17.296 1.00 96.88 86 PRO A CA 1
ATOM 672 C C . PRO A 1 86 ? -12.587 7.132 17.151 1.00 96.88 86 PRO A C 1
ATOM 674 O O . PRO A 1 86 ? -13.439 7.059 18.027 1.00 96.88 86 PRO A O 1
ATOM 677 N N . GLN A 1 87 ? -12.770 7.871 16.051 1.00 95.19 87 GLN A N 1
ATOM 678 C CA . GLN A 1 87 ? -13.983 8.638 15.742 1.00 95.19 87 GLN A CA 1
ATOM 679 C C . GLN A 1 87 ? -14.990 7.847 14.888 1.00 95.19 87 GLN A C 1
ATOM 681 O O . GLN A 1 87 ? -16.017 8.391 14.487 1.00 95.19 87 GLN A O 1
ATOM 686 N N . GLY A 1 88 ? -14.701 6.578 14.595 1.00 96.12 88 GLY A N 1
ATOM 687 C CA . GLY A 1 88 ? -15.541 5.699 13.792 1.00 96.12 88 GLY A CA 1
ATOM 688 C C . GLY A 1 88 ? -14.909 5.309 12.458 1.00 96.12 88 GLY A C 1
ATOM 689 O O . GLY A 1 88 ? -13.714 5.468 12.213 1.00 96.12 88 GLY A O 1
ATOM 690 N N . ARG A 1 89 ? -15.733 4.735 11.579 1.00 96.69 89 ARG A N 1
ATOM 691 C CA . ARG A 1 89 ? -15.285 4.193 10.292 1.00 96.69 89 ARG A CA 1
ATOM 692 C C . ARG A 1 89 ? -15.391 5.233 9.188 1.00 96.69 89 ARG A C 1
ATOM 694 O O . ARG A 1 89 ? -16.424 5.876 9.022 1.00 96.69 89 ARG A O 1
ATOM 701 N N . ILE A 1 90 ? -14.336 5.354 8.391 1.00 96.12 90 ILE A N 1
ATOM 702 C CA . ILE A 1 90 ? -14.223 6.329 7.308 1.00 96.12 90 ILE A CA 1
ATOM 703 C C . ILE A 1 90 ? -13.843 5.609 6.018 1.00 96.12 90 ILE A C 1
ATOM 705 O O . ILE A 1 90 ? -12.833 4.912 5.945 1.00 96.12 90 ILE A O 1
ATOM 709 N N . GLN A 1 91 ? -14.616 5.840 4.958 1.00 95.94 91 GLN A N 1
ATOM 710 C CA . GLN A 1 91 ? -14.250 5.430 3.604 1.00 95.94 91 GLN A CA 1
ATOM 711 C C . GLN A 1 91 ? -13.858 6.664 2.786 1.00 95.94 91 GLN A C 1
ATOM 713 O O . GLN A 1 91 ? -14.696 7.382 2.233 1.00 95.94 91 GLN A O 1
ATOM 718 N N . ALA A 1 92 ? -12.557 6.946 2.730 1.00 95.81 92 ALA A N 1
ATOM 719 C CA . ALA A 1 92 ? -12.050 8.124 2.041 1.00 95.81 92 ALA A CA 1
ATOM 720 C C . ALA A 1 92 ? -12.083 7.954 0.509 1.00 95.81 92 ALA A C 1
ATOM 722 O O . ALA A 1 92 ? -11.804 6.894 -0.048 1.00 95.81 92 ALA A O 1
ATOM 723 N N . LYS A 1 93 ? -12.392 9.043 -0.210 1.00 96.12 93 LYS A N 1
ATOM 724 C CA . LYS A 1 93 ? -12.429 9.046 -1.688 1.00 96.12 93 LYS A CA 1
ATOM 725 C C . LYS A 1 93 ? -11.070 9.315 -2.343 1.00 96.12 93 LYS A C 1
ATOM 727 O O . LYS A 1 93 ? -10.923 9.040 -3.537 1.00 96.12 93 LYS A O 1
ATOM 732 N N . LYS A 1 94 ? -10.128 9.899 -1.591 1.00 96.50 94 LYS A N 1
ATOM 733 C CA . LYS A 1 94 ? -8.778 10.314 -2.008 1.00 96.50 94 LYS A CA 1
ATOM 734 C C . LYS A 1 94 ? -7.803 10.092 -0.849 1.00 96.50 94 LYS A C 1
ATOM 736 O O . LYS A 1 94 ? -8.174 10.356 0.291 1.00 96.50 94 LYS A O 1
ATOM 741 N N . TRP A 1 95 ? -6.574 9.673 -1.152 1.00 97.06 95 TRP A N 1
ATOM 742 C CA . TRP A 1 95 ? -5.520 9.504 -0.146 1.00 97.06 95 TRP A CA 1
ATOM 743 C C . TRP A 1 95 ? -5.187 10.814 0.576 1.00 97.06 95 TRP A C 1
ATOM 745 O O . TRP A 1 95 ? -5.017 10.816 1.783 1.00 97.06 95 TRP A O 1
ATOM 755 N N . SER A 1 96 ? -5.246 11.954 -0.117 1.00 94.75 96 SER A N 1
ATOM 756 C CA . SER A 1 96 ? -5.036 13.281 0.483 1.00 94.75 96 SER A CA 1
ATOM 757 C C . SER A 1 96 ? -6.101 13.718 1.503 1.00 94.75 96 SER A C 1
ATOM 759 O O . SER A 1 96 ? -6.031 14.831 2.011 1.00 94.75 96 SER A O 1
ATOM 761 N N . ARG A 1 97 ? -7.130 12.896 1.755 1.00 95.50 97 ARG A N 1
ATOM 762 C CA . ARG A 1 97 ? -8.224 13.174 2.702 1.00 95.50 97 ARG A CA 1
ATOM 763 C C . ARG A 1 97 ? -8.294 12.163 3.849 1.00 95.50 97 ARG A C 1
ATOM 765 O O . ARG A 1 97 ? -9.291 12.146 4.564 1.00 95.50 97 ARG A O 1
ATOM 772 N N . VAL A 1 98 ? -7.306 11.280 3.984 1.00 96.25 98 VAL A N 1
ATOM 773 C CA . VAL A 1 98 ? -7.255 10.364 5.131 1.00 96.25 98 VAL A CA 1
ATOM 774 C C . VAL A 1 98 ? -6.835 11.140 6.389 1.00 96.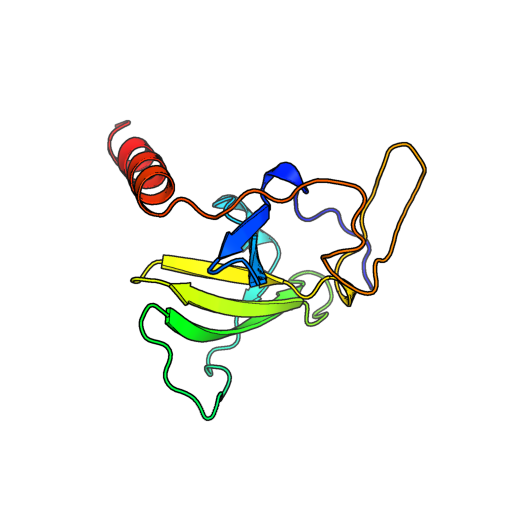25 98 VAL A C 1
ATOM 776 O O . VAL A 1 98 ? -6.066 12.094 6.276 1.00 96.25 98 VAL A O 1
ATOM 779 N N . PRO A 1 99 ? -7.330 10.776 7.583 1.00 96.00 99 PRO A N 1
ATOM 780 C CA . PRO A 1 99 ? -7.126 11.547 8.812 1.00 96.00 99 PRO A CA 1
ATOM 781 C C . PRO A 1 99 ? -5.781 11.242 9.501 1.00 96.00 99 PRO A C 1
ATOM 783 O O . PRO A 1 99 ? -5.690 11.254 10.723 1.00 96.00 99 PRO A O 1
ATOM 786 N N . PHE A 1 100 ? -4.744 10.908 8.734 1.00 96.31 100 PHE A N 1
ATOM 787 C CA . PHE A 1 100 ? -3.405 10.618 9.242 1.00 96.31 100 PHE A CA 1
ATOM 788 C C . PHE A 1 100 ? -2.355 10.903 8.167 1.00 96.31 100 PHE A C 1
ATOM 790 O O . PHE A 1 100 ? -2.655 10.927 6.973 1.00 96.31 100 PHE A O 1
ATOM 797 N N . SER A 1 101 ? -1.112 11.125 8.593 1.00 96.75 101 SER A N 1
ATOM 798 C CA . SER A 1 101 ?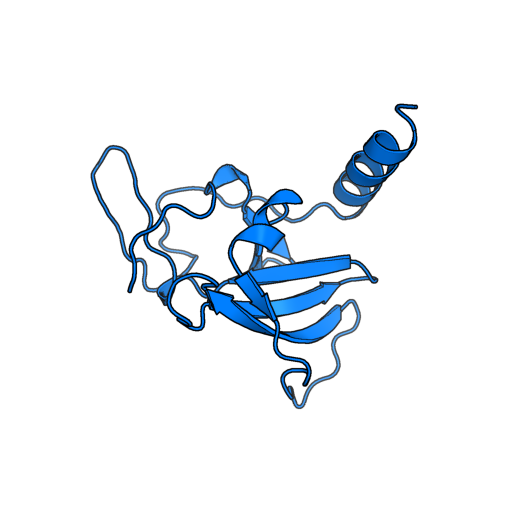 0.003 11.314 7.667 1.00 96.75 101 SER A CA 1
ATOM 799 C C . SER A 1 101 ? 0.551 9.966 7.209 1.00 96.75 101 SER A C 1
ATOM 801 O O . SER A 1 101 ? 0.751 9.065 8.022 1.00 96.75 101 SER A O 1
ATOM 803 N N . VAL A 1 102 ? 0.822 9.844 5.910 1.00 97.94 102 VAL A N 1
ATOM 804 C CA . VAL A 1 102 ? 1.521 8.690 5.336 1.00 97.94 102 VAL A CA 1
ATOM 805 C C . VAL A 1 102 ? 2.937 9.140 4.972 1.00 97.94 102 VAL A C 1
ATOM 807 O O . VAL A 1 102 ? 3.070 10.021 4.111 1.00 97.94 102 VAL A O 1
ATOM 810 N N . PRO A 1 103 ? 3.984 8.597 5.620 1.00 97.69 103 PRO A N 1
ATOM 811 C CA . PRO A 1 103 ? 5.362 8.969 5.324 1.00 97.69 103 PRO A CA 1
ATOM 812 C C . PRO A 1 103 ? 5.820 8.407 3.974 1.00 97.69 103 PRO A C 1
ATOM 814 O O . PRO A 1 103 ? 5.209 7.488 3.419 1.00 97.69 103 PRO A O 1
ATOM 817 N N . ASP A 1 104 ? 6.890 8.977 3.428 1.00 97.81 104 ASP A N 1
ATOM 818 C CA . ASP A 1 104 ? 7.488 8.491 2.185 1.00 97.81 104 ASP A CA 1
ATOM 819 C C . ASP A 1 104 ? 8.196 7.147 2.394 1.00 97.81 104 ASP A C 1
ATOM 821 O O . ASP A 1 104 ? 8.620 6.793 3.495 1.00 97.81 104 ASP A O 1
ATOM 825 N N . PHE A 1 105 ? 8.262 6.357 1.328 1.00 97.19 105 PHE A N 1
ATOM 826 C CA . PHE A 1 105 ? 8.934 5.068 1.320 1.00 97.19 105 PHE A CA 1
ATOM 827 C C . PHE A 1 105 ? 10.453 5.256 1.261 1.00 97.19 105 PHE A C 1
ATOM 829 O O . PHE A 1 105 ? 10.981 5.743 0.261 1.00 97.19 105 PHE A O 1
ATOM 836 N N . ASP A 1 106 ? 11.148 4.816 2.309 1.00 95.69 106 ASP A N 1
ATOM 837 C CA . ASP A 1 106 ? 12.606 4.735 2.335 1.00 95.69 106 ASP A CA 1
ATOM 838 C C . ASP A 1 106 ? 13.059 3.342 1.876 1.00 95.69 106 ASP A C 1
ATOM 840 O O . ASP A 1 106 ? 12.928 2.343 2.586 1.00 95.69 106 ASP A O 1
ATOM 844 N N . PHE A 1 107 ? 13.588 3.284 0.653 1.00 93.88 107 PHE A N 1
ATOM 845 C CA . PHE A 1 107 ? 14.074 2.045 0.053 1.00 93.88 107 PHE A CA 1
ATOM 846 C C . PHE A 1 107 ? 15.279 1.458 0.799 1.00 93.88 107 PHE A C 1
ATOM 848 O O . PHE A 1 107 ? 15.358 0.241 0.950 1.00 93.88 107 PHE A O 1
ATOM 855 N N . LEU A 1 108 ? 16.213 2.296 1.265 1.00 93.56 108 LEU A N 1
ATOM 856 C CA . LEU A 1 108 ? 17.419 1.820 1.946 1.00 93.56 108 LEU A CA 1
ATOM 857 C C . LEU A 1 108 ? 17.059 1.241 3.311 1.00 93.56 108 LEU A C 1
ATOM 859 O O . LEU A 1 108 ? 17.500 0.141 3.643 1.00 93.56 108 LEU A O 1
ATOM 863 N N . GLN A 1 109 ? 16.199 1.938 4.056 1.00 92.94 109 GLN A N 1
ATOM 864 C CA . GLN A 1 109 ? 15.689 1.448 5.332 1.00 92.94 109 GLN A CA 1
ATOM 865 C C . GLN A 1 109 ? 14.912 0.139 5.157 1.00 92.94 109 GLN A C 1
ATOM 867 O O . GLN A 1 109 ? 15.119 -0.801 5.923 1.00 92.94 109 GLN A O 1
ATOM 872 N N . HIS A 1 110 ? 14.056 0.048 4.134 1.00 91.75 110 HIS A N 1
ATOM 873 C CA . HIS A 1 110 ? 13.304 -1.172 3.854 1.00 91.75 110 HIS A CA 1
ATOM 874 C C . HIS A 1 110 ? 14.234 -2.356 3.560 1.00 91.75 110 HIS A C 1
ATOM 876 O O . HIS A 1 110 ? 14.049 -3.435 4.118 1.00 91.75 110 HIS A O 1
ATOM 882 N N . CYS A 1 111 ? 15.259 -2.168 2.726 1.00 90.94 111 CYS A N 1
ATOM 883 C CA . CYS A 1 111 ? 16.240 -3.216 2.453 1.00 90.94 111 CYS A CA 1
ATOM 884 C C . CYS A 1 111 ? 17.007 -3.628 3.718 1.00 90.94 111 CYS A C 1
ATOM 886 O O . CYS A 1 111 ? 17.153 -4.820 3.962 1.00 90.94 111 CYS A O 1
ATOM 888 N N . ALA A 1 112 ? 17.447 -2.671 4.540 1.00 90.75 112 ALA A N 1
ATOM 889 C CA . ALA A 1 112 ? 18.166 -2.964 5.780 1.00 90.75 112 ALA A CA 1
ATOM 890 C C . ALA A 1 112 ? 17.335 -3.826 6.746 1.00 90.75 112 ALA A C 1
ATOM 892 O O . ALA A 1 112 ? 17.851 -4.804 7.274 1.00 90.75 112 ALA A O 1
ATOM 893 N N . GLN A 1 113 ? 16.046 -3.509 6.916 1.00 87.62 113 GLN A N 1
ATOM 894 C CA . GLN A 1 113 ? 15.133 -4.252 7.795 1.00 87.62 113 GLN A CA 1
ATOM 895 C C . GLN A 1 113 ? 14.870 -5.683 7.303 1.00 87.62 113 GLN A C 1
ATOM 897 O O . GLN A 1 113 ? 14.919 -6.625 8.085 1.00 87.62 113 GLN A O 1
ATOM 902 N N . ASN A 1 114 ? 14.646 -5.868 5.998 1.00 82.69 114 ASN A N 1
ATOM 903 C CA . ASN A 1 114 ? 14.419 -7.210 5.449 1.00 82.69 114 ASN A CA 1
ATOM 904 C C . ASN A 1 114 ? 15.700 -8.063 5.418 1.00 82.69 114 ASN A C 1
ATOM 906 O O . ASN A 1 114 ? 15.616 -9.286 5.432 1.00 82.69 114 ASN A O 1
ATOM 910 N N . LEU A 1 115 ? 16.883 -7.443 5.343 1.00 81.75 115 LEU A N 1
ATOM 911 C CA . LEU A 1 115 ? 18.160 -8.157 5.419 1.00 81.75 115 LEU A CA 1
ATOM 912 C C . LEU A 1 115 ? 18.517 -8.542 6.857 1.00 81.75 115 LEU A C 1
ATOM 914 O O . LEU A 1 115 ? 19.058 -9.625 7.059 1.00 81.75 115 LEU A O 1
ATOM 918 N N . SER A 1 116 ? 18.209 -7.699 7.850 1.00 72.12 116 SER A N 1
ATOM 919 C CA . SER A 1 116 ? 18.440 -8.050 9.256 1.00 72.12 116 SER A CA 1
ATOM 920 C C . SER A 1 116 ? 17.633 -9.276 9.678 1.00 72.12 116 SER A C 1
ATOM 922 O O . SER A 1 116 ? 18.172 -10.132 10.375 1.00 72.12 116 SER A O 1
ATOM 924 N N . ASP A 1 117 ? 16.405 -9.414 9.172 1.00 63.81 117 ASP A N 1
ATOM 925 C CA . ASP A 1 117 ? 15.561 -10.592 9.408 1.00 63.81 117 ASP A CA 1
ATOM 926 C C . ASP A 1 117 ? 16.172 -11.893 8.844 1.00 63.81 117 ASP A C 1
ATOM 928 O O . ASP A 1 117 ? 15.853 -12.969 9.333 1.00 63.81 117 ASP A O 1
ATOM 932 N N . LEU A 1 118 ? 17.075 -11.815 7.855 1.00 61.56 118 LEU A N 1
ATOM 933 C CA . LEU A 1 118 ? 17.807 -12.972 7.310 1.00 61.56 118 LEU A CA 1
ATOM 934 C C . LEU A 1 118 ? 19.109 -13.285 8.065 1.00 61.56 118 LEU A C 1
ATOM 936 O O . LEU A 1 118 ? 19.725 -14.313 7.810 1.00 61.56 118 LEU A O 1
ATOM 940 N N . SER A 1 119 ? 19.566 -12.376 8.931 1.00 59.75 119 SER A N 1
ATOM 941 C CA . SER A 1 119 ? 20.819 -12.511 9.694 1.00 59.75 119 SER A CA 1
ATOM 942 C C . SER A 1 119 ? 20.615 -12.963 11.142 1.00 59.75 119 SER A C 1
ATOM 944 O O . SER A 1 119 ? 21.591 -13.159 11.861 1.00 59.75 119 SER A O 1
ATOM 946 N N . LEU A 1 120 ? 19.360 -13.091 11.575 1.00 55.41 120 LEU A N 1
ATOM 947 C CA . LEU A 1 120 ? 18.979 -13.598 12.889 1.00 55.41 120 LEU A CA 1
ATOM 948 C C . LEU A 1 120 ? 18.752 -15.115 12.810 1.00 55.41 120 LEU A C 1
ATOM 950 O O . LEU A 1 120 ? 17.621 -15.562 12.945 1.00 55.41 120 LEU A O 1
ATOM 954 N N . ASP A 1 121 ? 19.831 -15.868 12.581 1.00 47.84 121 ASP A N 1
ATOM 955 C CA . ASP A 1 121 ? 19.928 -17.326 12.773 1.00 47.84 121 ASP A CA 1
ATOM 956 C C . ASP A 1 121 ? 21.274 -17.671 13.435 1.00 47.84 121 ASP A C 1
ATOM 958 O O . ASP A 1 121 ? 22.325 -17.200 12.934 1.00 47.84 121 ASP A O 1
#

Radius of gyration: 14.71 Å; chains: 1; bounding box: 38×31×39 Å

Organism: Macaca mulatta (NCBI:txid9544)

InterPro domains:
  IPR021673 RIG-I-like receptor, C-terminal regulatory domain [PF11648] (1-110)
  IPR021673 RIG-I-like receptor, C-terminal regulatory domain [PS51789] (1-112)
  IPR038557 RIG-I-like receptor, C-terminal domain superfamily [G3DSA:2.170.150.30] (1-121)
  IPR051363 RIG-I-like Receptor (RLR) Helicase [PTHR14074] (2-108)

Foldseek 3Di:
DPPDDQDDLQQWADEVNAFIWGLPPVSVVQWDFDQQFDDDPDDDDFWDWGGFIAGPVPRHTFGTFICGNNDTTDTGQLQSDWDQDPVGIDRDNGPVPDPDDHYHDDPVVSVVVVVVVVVPD